Protein AF-A0A2S9G7Q8-F1 (afdb_monomer)

Solvent-accessible surface area (backbone atoms only — not comparable to full-atom values): 5026 Å² total; per-residue (Å²): 89,71,64,26,54,50,52,51,52,52,47,55,50,50,55,50,46,55,56,37,65,71,33,85,88,48,87,49,53,43,58,53,44,50,51,40,67,53,98,45,90,83,48,48,74,69,53,45,51,50,26,49,48,32,68,77,36,76,79,45,81,91,59,70,101,70,76,84,83,88,51,47,52,61,49,37,54,54,50,60,59,73,75,106

Nearest PDB structures (foldseek):
  9ijb-assembly1_B  TM=8.729E-01  e=1.045E-05  Mycobacterium tuberculosis
  9ijb-assembly1_C  TM=8.810E-01  e=1.857E-05  Mycobacterium tuberculosis
  6vpb-assembly1_B-2  TM=8.778E-01  e=4.260E-05  Gluconacetobacter diazotrophicus PA1 5
  4e21-assembly1_A-2  TM=8.709E-01  e=1.184E-04  Geobacter metallireducens GS-15
  4e21-assembly1_B-2  TM=8.733E-01  e=2.715E-04  Geobacter metallireducens GS-15

Structure (mmCIF, N/CA/C/O backbone):
data_AF-A0A2S9G7Q8-F1
#
_entry.id   AF-A0A2S9G7Q8-F1
#
loop_
_atom_site.group_PDB
_atom_site.id
_atom_site.type_symbol
_atom_site.label_atom_id
_atom_site.label_alt_id
_atom_site.label_comp_id
_atom_site.label_asym_id
_atom_site.label_entity_id
_atom_site.label_seq_id
_atom_site.pdbx_PDB_ins_code
_atom_site.Cartn_x
_atom_site.Cartn_y
_atom_site.Cartn_z
_atom_site.occupancy
_atom_site.B_iso_or_equiv
_atom_site.auth_seq_id
_atom_site.auth_comp_id
_atom_site.auth_asym_id
_atom_site.auth_atom_id
_atom_site.pdbx_PDB_model_num
ATOM 1 N N . VAL A 1 1 ? 11.126 3.300 -14.680 1.00 93.00 1 VAL A N 1
ATOM 2 C CA . VAL A 1 1 ? 11.824 2.791 -13.468 1.00 93.00 1 VAL A CA 1
ATOM 3 C C . VAL A 1 1 ? 11.177 3.297 -12.185 1.00 93.00 1 VAL A C 1
ATOM 5 O O . VAL A 1 1 ? 10.621 2.463 -11.493 1.00 93.00 1 VAL A O 1
ATOM 8 N N . HIS A 1 2 ? 11.193 4.607 -11.877 1.00 95.44 2 HIS A N 1
ATOM 9 C CA . HIS A 1 2 ? 10.561 5.159 -10.658 1.00 95.44 2 HIS A CA 1
ATOM 10 C C . HIS A 1 2 ? 9.116 4.669 -10.470 1.00 95.44 2 HIS A C 1
ATOM 12 O O . HIS A 1 2 ? 8.830 3.979 -9.497 1.00 95.44 2 HIS A O 1
ATOM 18 N N . ASN A 1 3 ? 8.249 4.920 -11.455 1.00 93.69 3 ASN A N 1
ATOM 19 C CA . ASN A 1 3 ? 6.835 4.541 -11.374 1.00 93.69 3 ASN A CA 1
ATOM 20 C C . ASN A 1 3 ? 6.654 3.019 -11.311 1.00 93.69 3 ASN A C 1
ATOM 22 O O . ASN A 1 3 ? 5.812 2.531 -10.577 1.00 93.69 3 ASN A O 1
ATOM 26 N N . GLY A 1 4 ? 7.515 2.245 -11.981 1.00 94.62 4 GLY A N 1
ATOM 27 C CA . GLY A 1 4 ? 7.513 0.785 -11.856 1.00 94.62 4 GLY A CA 1
ATOM 28 C C . GLY A 1 4 ? 7.826 0.291 -10.435 1.00 94.62 4 GLY A C 1
ATOM 29 O O . GLY A 1 4 ? 7.205 -0.663 -9.977 1.00 94.62 4 GLY A O 1
ATOM 30 N N . ILE A 1 5 ? 8.742 0.953 -9.715 1.00 95.50 5 ILE A N 1
ATOM 31 C CA . ILE A 1 5 ? 9.015 0.663 -8.295 1.00 95.50 5 ILE A CA 1
ATOM 32 C C . ILE A 1 5 ? 7.808 1.053 -7.437 1.00 95.50 5 ILE A C 1
ATOM 34 O O . ILE A 1 5 ? 7.401 0.285 -6.568 1.00 95.50 5 ILE A O 1
ATOM 38 N N . GLU A 1 6 ? 7.226 2.226 -7.688 1.00 95.19 6 GLU A N 1
ATOM 39 C CA . GLU A 1 6 ? 6.039 2.698 -6.974 1.00 95.19 6 GLU A CA 1
ATOM 40 C C . GLU A 1 6 ? 4.862 1.729 -7.139 1.00 95.19 6 GLU A C 1
ATOM 42 O O . GLU A 1 6 ? 4.306 1.276 -6.143 1.00 95.19 6 GLU A O 1
ATOM 47 N N . TYR A 1 7 ? 4.552 1.310 -8.368 1.00 93.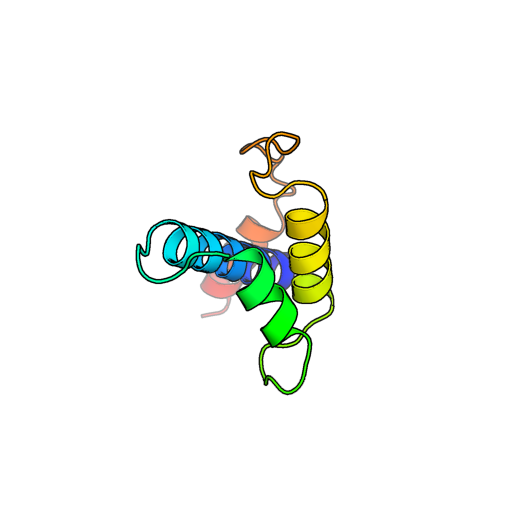31 7 TYR A N 1
ATOM 48 C CA . TYR A 1 7 ? 3.478 0.356 -8.655 1.00 93.31 7 TYR A CA 1
ATOM 49 C C . TYR A 1 7 ? 3.713 -1.003 -7.995 1.00 93.31 7 TYR A C 1
ATOM 51 O O . TYR A 1 7 ? 2.770 -1.605 -7.480 1.00 93.31 7 TYR A O 1
ATOM 59 N N . ALA A 1 8 ? 4.963 -1.477 -7.948 1.00 94.19 8 ALA A N 1
ATOM 60 C CA . ALA A 1 8 ? 5.300 -2.713 -7.247 1.00 94.19 8 ALA A CA 1
ATOM 61 C C . ALA A 1 8 ? 5.040 -2.599 -5.735 1.00 94.19 8 ALA A C 1
ATOM 63 O O . ALA A 1 8 ? 4.464 -3.509 -5.141 1.00 94.19 8 ALA A O 1
ATOM 64 N N . LEU A 1 9 ? 5.403 -1.471 -5.113 1.00 96.25 9 LEU A N 1
ATOM 65 C CA . LEU A 1 9 ? 5.114 -1.217 -3.698 1.00 96.25 9 LEU A CA 1
ATOM 66 C C . LEU A 1 9 ? 3.610 -1.086 -3.435 1.00 96.25 9 LEU A C 1
ATOM 68 O O . LEU A 1 9 ? 3.110 -1.663 -2.473 1.00 96.25 9 LEU A O 1
ATOM 72 N N . MET A 1 10 ? 2.884 -0.361 -4.291 1.00 94.31 10 MET A N 1
ATOM 73 C CA . MET A 1 10 ? 1.426 -0.235 -4.2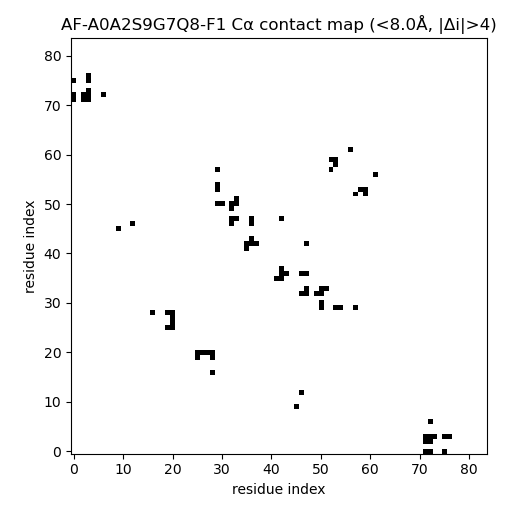05 1.00 94.31 10 MET A CA 1
ATOM 74 C C . MET A 1 10 ? 0.749 -1.604 -4.282 1.00 94.31 10 MET A C 1
ATOM 76 O O . MET A 1 10 ? -0.118 -1.897 -3.465 1.00 94.31 10 MET A O 1
ATOM 80 N N . THR A 1 11 ? 1.188 -2.456 -5.213 1.00 93.81 11 THR A N 1
ATOM 81 C CA . THR A 1 11 ? 0.664 -3.820 -5.376 1.00 93.81 11 THR A CA 1
ATOM 82 C C . THR A 1 11 ? 0.950 -4.667 -4.140 1.00 93.81 11 THR A C 1
ATOM 84 O O . THR A 1 11 ? 0.038 -5.287 -3.605 1.00 93.81 11 THR A O 1
ATOM 87 N N . ALA A 1 12 ? 2.181 -4.630 -3.617 1.00 96.75 12 ALA A N 1
ATOM 88 C CA . ALA A 1 12 ? 2.542 -5.365 -2.406 1.00 96.75 12 ALA A CA 1
ATOM 89 C C . ALA A 1 12 ? 1.707 -4.937 -1.183 1.00 96.75 12 ALA A C 1
ATOM 91 O O . ALA A 1 12 ? 1.309 -5.780 -0.380 1.00 96.75 12 ALA A O 1
ATOM 92 N N . TYR A 1 13 ? 1.404 -3.642 -1.039 1.00 95.81 13 TYR A N 1
ATOM 93 C CA . TYR A 1 13 ? 0.498 -3.175 0.013 1.00 95.81 13 TYR A CA 1
ATOM 94 C C . TYR A 1 13 ? -0.962 -3.570 -0.243 1.00 95.81 13 TYR A C 1
ATOM 96 O O . TYR A 1 13 ? -1.657 -3.935 0.700 1.00 95.81 13 TYR A O 1
ATOM 104 N N . ALA A 1 14 ? -1.437 -3.535 -1.488 1.00 93.00 14 ALA A N 1
ATOM 105 C CA . ALA A 1 14 ? -2.793 -3.973 -1.814 1.00 93.00 14 ALA A CA 1
ATOM 106 C C . ALA A 1 14 ? -2.991 -5.460 -1.477 1.00 93.00 14 ALA A C 1
ATOM 108 O O . ALA A 1 14 ? -3.900 -5.805 -0.726 1.00 93.00 14 ALA A O 1
ATOM 109 N N . GLU A 1 15 ? -2.082 -6.331 -1.924 1.00 96.19 15 GLU A N 1
ATOM 110 C CA . GLU A 1 15 ? -2.115 -7.762 -1.596 1.00 96.19 15 GLU A CA 1
ATOM 111 C C . GLU A 1 15 ? -2.001 -8.002 -0.084 1.00 96.19 15 GLU A C 1
ATOM 113 O O . GLU A 1 15 ? -2.734 -8.814 0.480 1.00 96.19 15 GLU A O 1
ATOM 118 N N . GLY A 1 16 ? -1.118 -7.268 0.601 1.00 95.94 16 GLY A N 1
ATOM 119 C CA . GLY A 1 16 ? -0.992 -7.343 2.055 1.00 95.94 16 GLY A CA 1
ATOM 120 C C . GLY A 1 16 ? -2.259 -6.901 2.794 1.00 95.94 16 GLY A C 1
ATOM 121 O O . GLY A 1 16 ? -2.601 -7.489 3.818 1.00 95.94 16 GLY A O 1
ATOM 122 N N . TYR A 1 17 ? -2.976 -5.893 2.286 1.00 95.00 17 TYR A N 1
ATOM 123 C CA . TYR A 1 17 ? -4.266 -5.476 2.839 1.00 95.00 17 TYR A CA 1
ATOM 124 C C . TYR A 1 17 ? -5.326 -6.565 2.674 1.00 95.00 17 TYR A C 1
ATOM 126 O O . TYR A 1 17 ? -5.970 -6.903 3.661 1.00 95.00 17 TYR A O 1
ATOM 134 N N . GLU A 1 18 ? -5.458 -7.157 1.484 1.00 94.56 18 GLU A N 1
ATOM 135 C CA . GLU A 1 18 ? -6.408 -8.253 1.238 1.00 94.56 18 GLU A CA 1
ATOM 136 C C . GLU A 1 18 ? -6.155 -9.440 2.177 1.00 94.56 18 GLU A C 1
ATOM 138 O O . GLU A 1 18 ? -7.085 -9.970 2.781 1.00 94.56 18 GLU A O 1
ATOM 143 N N . MET A 1 19 ? -4.885 -9.812 2.382 1.00 97.50 19 MET A N 1
ATOM 144 C CA . MET A 1 19 ? -4.516 -10.860 3.341 1.00 97.50 19 MET A CA 1
ATOM 145 C C . MET A 1 19 ? -4.923 -10.506 4.778 1.00 97.50 19 MET A C 1
ATOM 147 O O . MET A 1 19 ? -5.451 -11.356 5.492 1.00 97.50 19 MET A O 1
ATOM 151 N N . LEU A 1 20 ? -4.693 -9.262 5.210 1.00 96.44 20 LEU A N 1
ATOM 152 C CA . LEU A 1 20 ? -5.093 -8.797 6.541 1.00 96.44 20 LEU A CA 1
ATOM 153 C C . LEU A 1 20 ? -6.616 -8.729 6.695 1.00 96.44 20 LEU A C 1
ATOM 155 O O . LEU A 1 20 ? -7.125 -9.047 7.761 1.00 96.44 20 LEU A O 1
ATOM 159 N N . ALA A 1 21 ? -7.342 -8.315 5.658 1.00 94.25 21 ALA A N 1
ATOM 160 C CA . ALA A 1 21 ? -8.797 -8.203 5.677 1.00 94.25 21 ALA A CA 1
ATOM 161 C C . ALA A 1 21 ? -9.495 -9.572 5.666 1.00 94.25 21 ALA A C 1
ATOM 163 O O . ALA A 1 21 ? -10.574 -9.716 6.240 1.00 94.25 21 ALA A O 1
ATOM 164 N N . ALA A 1 22 ? -8.882 -10.577 5.038 1.00 96.44 22 ALA A N 1
ATOM 165 C CA . ALA A 1 22 ? -9.395 -11.943 5.000 1.00 96.44 22 ALA A CA 1
ATOM 166 C C . ALA A 1 22 ? -9.154 -12.732 6.303 1.00 96.44 22 ALA A C 1
ATOM 168 O O . ALA A 1 22 ? -9.806 -13.751 6.529 1.00 96.44 22 ALA A O 1
ATOM 169 N N . GLU A 1 23 ? -8.222 -12.294 7.152 1.00 97.56 23 GLU A N 1
ATOM 170 C CA . GLU A 1 23 ? -7.840 -12.997 8.378 1.00 97.56 23 GLU A CA 1
ATOM 171 C C . GLU A 1 23 ? -8.784 -12.668 9.546 1.00 97.56 23 GLU A C 1
ATOM 173 O O . GLU A 1 23 ? -8.853 -11.535 10.021 1.00 97.56 23 GLU A O 1
ATOM 178 N N . GLU A 1 24 ? -9.465 -13.681 10.091 1.00 97.00 24 GLU A N 1
ATOM 179 C CA . GLU A 1 24 ? -10.451 -13.500 11.163 1.00 97.00 24 GLU A CA 1
ATOM 180 C C . GLU A 1 24 ? -9.854 -12.910 12.448 1.00 97.00 24 GLU A C 1
ATOM 182 O O . GLU A 1 24 ? -10.564 -12.241 13.209 1.00 97.00 24 GLU A O 1
ATOM 187 N N . LEU A 1 25 ? -8.569 -13.146 12.725 1.00 97.62 25 LEU A N 1
ATOM 188 C CA . LEU A 1 25 ? -7.890 -12.592 13.897 1.00 97.62 25 LEU A CA 1
ATOM 189 C C . LEU A 1 25 ? -7.621 -11.083 13.779 1.00 97.62 25 LEU A C 1
ATOM 191 O O . LEU A 1 25 ? -7.491 -10.404 14.802 1.00 97.62 25 LEU A O 1
ATOM 195 N N . VAL A 1 26 ? -7.569 -10.536 12.563 1.00 97.06 26 VAL A N 1
ATOM 196 C CA . VAL A 1 26 ? -7.304 -9.116 12.316 1.00 97.06 26 VAL A CA 1
ATOM 197 C C . VAL A 1 26 ? -8.630 -8.362 12.247 1.00 97.06 26 VAL A C 1
ATOM 199 O O . VAL A 1 26 ? -9.342 -8.374 11.253 1.00 97.06 26 VAL A O 1
ATOM 202 N N . LYS A 1 27 ? -8.983 -7.676 13.338 1.00 95.25 27 LYS A N 1
ATOM 203 C CA . LYS A 1 27 ? -10.257 -6.936 13.431 1.00 95.25 27 LYS A CA 1
ATOM 204 C C . LYS A 1 27 ? -10.231 -5.556 12.782 1.00 95.25 27 LYS A C 1
ATOM 206 O O . LYS A 1 27 ? -11.290 -4.995 12.526 1.00 95.25 27 LYS A O 1
ATOM 211 N N . ASP A 1 28 ? -9.038 -5.012 12.564 1.00 95.56 28 ASP A N 1
ATOM 212 C CA . ASP A 1 28 ? -8.849 -3.670 12.025 1.00 95.56 28 ASP A CA 1
ATOM 213 C C . ASP A 1 28 ? -7.550 -3.596 11.197 1.00 95.56 28 ASP A C 1
ATOM 215 O O . ASP A 1 28 ? -6.479 -3.271 11.727 1.00 95.56 28 ASP A O 1
ATOM 219 N N . PRO A 1 29 ? -7.610 -3.914 9.890 1.00 95.12 29 PRO A N 1
ATOM 220 C CA . PRO A 1 29 ? -6.471 -3.759 8.989 1.00 95.12 29 PRO A CA 1
ATOM 221 C C . PRO A 1 29 ? -5.955 -2.312 8.912 1.00 95.12 29 PRO A C 1
ATOM 223 O O . PRO A 1 29 ? -4.752 -2.099 8.741 1.00 95.12 29 PRO A O 1
ATOM 226 N N . GLN A 1 30 ? -6.823 -1.307 9.089 1.00 95.75 30 GLN A N 1
ATOM 227 C CA . GLN A 1 30 ? -6.420 0.102 9.103 1.00 95.75 30 GLN A CA 1
ATOM 228 C C . GLN A 1 30 ? -5.479 0.377 10.278 1.00 95.75 30 GLN A C 1
ATOM 230 O O . GLN A 1 30 ? -4.430 0.997 10.085 1.00 95.75 30 GLN A O 1
ATOM 235 N N . ALA A 1 31 ? -5.796 -0.134 11.469 1.00 96.75 31 ALA A N 1
ATOM 236 C CA . ALA A 1 31 ? -4.938 0.002 12.641 1.00 96.75 31 ALA A CA 1
ATOM 237 C C . ALA A 1 31 ? -3.571 -0.678 12.453 1.00 96.75 31 ALA A C 1
ATOM 239 O O . ALA A 1 31 ? -2.558 -0.146 12.915 1.00 96.75 31 ALA A O 1
ATOM 240 N N . VAL A 1 32 ? -3.511 -1.810 11.740 1.00 96.25 32 VAL A N 1
ATOM 241 C CA . VAL A 1 32 ? -2.242 -2.482 11.401 1.00 96.25 32 VAL A CA 1
ATOM 242 C C . VAL A 1 32 ? -1.372 -1.578 10.527 1.00 96.25 32 VAL A C 1
ATOM 244 O O . VAL A 1 32 ? -0.223 -1.296 10.880 1.00 96.25 32 VAL A O 1
ATOM 247 N N . TYR A 1 33 ? -1.930 -1.044 9.437 1.00 96.12 33 TYR A N 1
ATOM 248 C CA . TYR A 1 33 ? -1.220 -0.085 8.590 1.00 96.12 33 TYR A CA 1
ATOM 249 C C . TYR A 1 33 ? -0.832 1.178 9.371 1.00 96.12 33 TYR A C 1
ATOM 251 O O . TYR A 1 33 ? 0.297 1.652 9.261 1.00 96.12 33 TYR A O 1
ATOM 259 N N . GLN A 1 34 ? -1.700 1.699 10.235 1.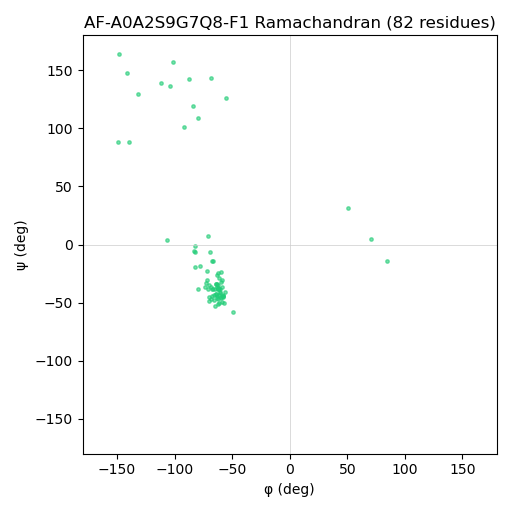00 97.12 34 GLN A N 1
ATOM 260 C CA . GLN A 1 34 ? -1.372 2.851 11.071 1.00 97.12 34 GLN A CA 1
ATOM 261 C C . GLN A 1 34 ? -0.218 2.564 12.042 1.00 97.12 34 GLN A C 1
ATOM 263 O O . GLN A 1 34 ? 0.624 3.434 12.254 1.00 97.12 34 GLN A O 1
ATOM 268 N N . ALA A 1 35 ? -0.142 1.366 12.622 1.00 96.75 35 ALA A N 1
ATOM 269 C CA . ALA A 1 35 ? 0.952 0.987 13.511 1.00 96.75 35 ALA A CA 1
ATOM 270 C C . ALA A 1 35 ? 2.289 0.931 12.760 1.00 96.75 35 ALA A C 1
ATOM 272 O O . ALA A 1 35 ? 3.315 1.385 13.271 1.00 96.75 35 ALA A O 1
ATOM 273 N N . TRP A 1 36 ? 2.282 0.443 11.517 1.00 96.69 36 TRP A N 1
ATOM 274 C CA . TRP A 1 36 ? 3.495 0.346 10.708 1.00 96.69 36 TRP A CA 1
ATOM 275 C C . TRP A 1 36 ? 4.086 1.696 10.293 1.00 96.69 36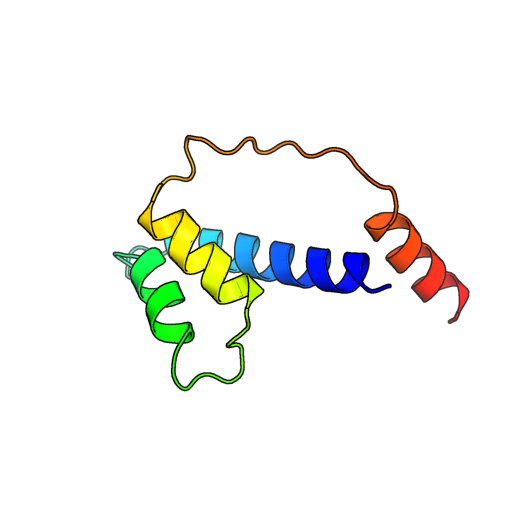 TRP A C 1
ATOM 277 O O . TRP A 1 36 ? 5.271 1.749 9.954 1.00 96.69 36 TRP A O 1
ATOM 287 N N . THR A 1 37 ? 3.344 2.804 10.419 1.00 96.12 37 THR A N 1
ATOM 288 C CA . THR A 1 37 ? 3.895 4.149 10.179 1.00 96.12 37 THR A CA 1
ATOM 289 C C . THR A 1 37 ? 4.910 4.575 11.248 1.00 96.12 37 THR A C 1
ATOM 291 O O . THR A 1 37 ? 5.530 5.631 11.113 1.00 96.12 37 THR A O 1
ATOM 294 N N . ASN A 1 38 ? 5.099 3.802 12.324 1.00 96.00 38 ASN A N 1
ATOM 295 C CA . ASN A 1 38 ? 6.036 4.116 13.398 1.00 96.00 38 ASN A CA 1
ATOM 296 C C . ASN A 1 38 ? 6.928 2.916 13.762 1.00 96.00 38 ASN A C 1
ATOM 298 O O . ASN A 1 38 ? 6.442 1.823 14.019 1.00 96.00 38 ASN A O 1
ATOM 302 N N . GLY A 1 39 ? 8.247 3.129 13.818 1.00 93.12 39 GLY A N 1
ATOM 303 C CA . GLY A 1 39 ? 9.202 2.131 14.322 1.00 93.12 39 GLY A CA 1
ATOM 304 C C . GLY A 1 39 ? 9.441 0.894 13.444 1.00 93.12 39 GLY A C 1
ATOM 305 O O . GLY A 1 39 ? 10.188 0.015 13.863 1.00 93.12 39 GLY A O 1
ATOM 306 N N . THR A 1 40 ? 8.861 0.814 12.240 1.00 96.19 40 THR A N 1
ATOM 307 C CA . THR A 1 40 ? 9.067 -0.321 11.322 1.00 96.19 40 THR A CA 1
ATOM 308 C C . THR A 1 40 ? 10.055 -0.007 10.199 1.00 96.19 40 THR A C 1
ATOM 310 O O . THR A 1 40 ? 10.254 1.150 9.822 1.00 96.19 40 THR A O 1
ATOM 313 N N . VAL A 1 41 ? 10.654 -1.063 9.639 1.00 96.62 41 VAL A N 1
ATOM 314 C CA . VAL A 1 41 ? 11.562 -0.981 8.480 1.00 96.62 41 VAL A CA 1
ATOM 315 C C . VAL A 1 41 ? 10.813 -0.629 7.192 1.00 96.62 41 VAL A C 1
ATOM 317 O O . VAL A 1 41 ? 11.344 0.096 6.359 1.00 96.62 41 VAL A O 1
ATOM 320 N N . VAL A 1 42 ? 9.575 -1.105 7.036 1.00 93.38 42 VAL A N 1
ATOM 321 C CA . VAL A 1 42 ? 8.763 -0.917 5.816 1.00 93.38 42 VAL A CA 1
ATOM 322 C C . VAL A 1 42 ? 8.051 0.439 5.760 1.00 93.38 42 VAL A C 1
ATOM 324 O O . VAL A 1 42 ? 7.364 0.752 4.788 1.00 93.38 42 VAL A O 1
ATOM 327 N N . ARG A 1 43 ? 8.213 1.271 6.794 1.00 95.38 43 ARG A N 1
ATOM 328 C CA . ARG A 1 43 ? 7.635 2.612 6.861 1.00 95.38 43 ARG A CA 1
ATOM 329 C C . ARG A 1 43 ? 8.054 3.444 5.648 1.00 95.38 43 ARG A C 1
ATOM 331 O O . ARG A 1 43 ? 9.239 3.673 5.413 1.00 95.38 43 ARG A O 1
ATOM 338 N N . SER A 1 44 ? 7.068 3.989 4.945 1.00 96.06 44 SER A N 1
ATOM 339 C CA . SER A 1 44 ? 7.274 4.854 3.783 1.00 96.06 44 SER A CA 1
ATOM 340 C C . SER A 1 44 ? 6.168 5.904 3.663 1.00 96.06 44 SER A C 1
ATOM 342 O O . SER A 1 44 ? 5.108 5.790 4.286 1.00 96.06 44 SER A O 1
ATOM 344 N N . TRP A 1 45 ? 6.408 6.941 2.855 1.00 96.31 45 TRP A N 1
ATOM 345 C CA . TRP A 1 45 ? 5.393 7.960 2.571 1.00 96.31 45 TRP A CA 1
ATOM 346 C C . TRP A 1 45 ? 4.148 7.349 1.915 1.00 96.31 45 TRP A C 1
ATOM 348 O O . TRP A 1 45 ? 3.038 7.590 2.380 1.00 96.31 45 TRP A O 1
ATOM 358 N N . LEU A 1 46 ? 4.334 6.470 0.925 1.00 96.06 46 LEU A N 1
ATOM 359 C CA . LEU A 1 46 ? 3.245 5.753 0.257 1.00 96.06 46 LEU A CA 1
ATOM 360 C C . LEU A 1 46 ? 2.397 4.928 1.242 1.00 96.06 46 LEU A C 1
ATOM 362 O O . LEU A 1 46 ? 1.172 4.991 1.222 1.00 96.06 46 LEU A O 1
ATOM 366 N N . GLN A 1 47 ? 3.046 4.218 2.166 1.00 96.38 47 GLN A N 1
ATOM 367 C CA . GLN A 1 47 ?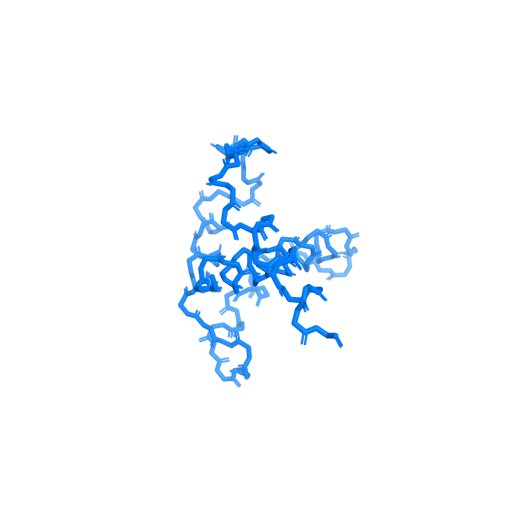 2.361 3.453 3.210 1.00 96.38 47 GLN A CA 1
ATOM 368 C C . GLN A 1 47 ? 1.551 4.355 4.160 1.00 96.38 47 GLN A C 1
ATOM 370 O O . GLN A 1 47 ? 0.463 3.981 4.597 1.00 96.38 47 GLN A O 1
ATOM 375 N N . THR A 1 48 ? 2.035 5.574 4.421 1.00 96.44 48 THR A N 1
ATOM 376 C CA . THR A 1 48 ? 1.307 6.577 5.215 1.00 96.44 48 THR A CA 1
ATOM 377 C C . THR A 1 48 ? 0.066 7.087 4.477 1.00 96.44 48 THR A C 1
ATOM 379 O O . THR A 1 48 ? -0.971 7.305 5.105 1.00 96.44 48 THR A O 1
ATOM 382 N N . LEU A 1 49 ? 0.137 7.246 3.149 1.00 95.81 49 LEU A N 1
ATOM 383 C CA . LEU A 1 49 ? -1.025 7.601 2.329 1.00 95.81 49 LEU A CA 1
ATOM 384 C C . LEU A 1 49 ? -2.093 6.505 2.361 1.00 95.81 49 LEU A C 1
ATOM 386 O O . LEU A 1 49 ? -3.265 6.825 2.539 1.00 95.81 49 LEU A O 1
ATOM 390 N N . LEU A 1 50 ? -1.699 5.231 2.271 1.00 95.00 50 LEU A N 1
ATOM 391 C CA . LEU A 1 50 ? -2.637 4.111 2.390 1.00 95.00 50 LEU A CA 1
ATOM 392 C C . LEU A 1 50 ? -3.308 4.071 3.771 1.00 95.00 50 LEU A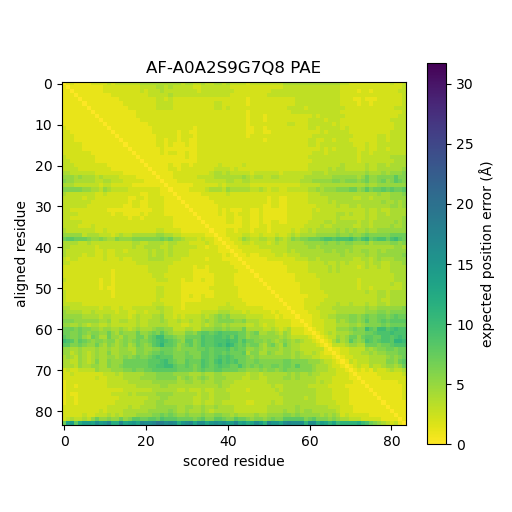 C 1
ATOM 394 O O . LEU A 1 50 ? -4.529 3.973 3.856 1.00 95.00 50 LEU A O 1
ATOM 398 N N . ALA A 1 51 ? -2.536 4.213 4.855 1.00 96.00 51 ALA A N 1
ATOM 399 C CA . ALA A 1 51 ? -3.088 4.248 6.212 1.00 96.00 51 ALA A CA 1
ATOM 400 C C . ALA A 1 51 ? -4.105 5.390 6.400 1.00 96.00 51 ALA A C 1
ATOM 402 O O . ALA A 1 51 ? -5.107 5.221 7.100 1.00 96.00 51 ALA A O 1
ATOM 403 N N . LYS A 1 52 ? -3.858 6.543 5.760 1.00 95.81 52 LYS A N 1
ATOM 404 C CA . LYS A 1 52 ? -4.791 7.674 5.722 1.00 95.81 52 LYS A CA 1
ATOM 405 C C . LYS A 1 52 ? -6.040 7.354 4.893 1.00 95.81 52 LYS A C 1
ATOM 407 O O . LYS A 1 52 ? -7.137 7.598 5.380 1.00 95.81 52 LYS A O 1
ATOM 412 N N . ALA A 1 53 ? -5.887 6.791 3.695 1.00 94.75 53 ALA A N 1
ATOM 413 C CA . ALA A 1 53 ? -7.008 6.435 2.825 1.00 94.75 53 ALA A CA 1
ATOM 414 C C . ALA A 1 53 ? -7.957 5.435 3.505 1.00 94.75 53 ALA A C 1
ATOM 416 O O . ALA A 1 53 ? -9.155 5.681 3.570 1.00 94.75 53 ALA A O 1
ATOM 417 N N . LEU A 1 54 ? -7.414 4.384 4.127 1.00 95.06 54 LEU A N 1
ATOM 418 C CA . LEU A 1 54 ? -8.191 3.405 4.898 1.00 95.06 54 LEU A CA 1
ATOM 419 C C . LEU A 1 54 ? -8.886 4.014 6.124 1.00 95.06 54 LEU A C 1
ATOM 421 O O . LEU A 1 54 ? -9.8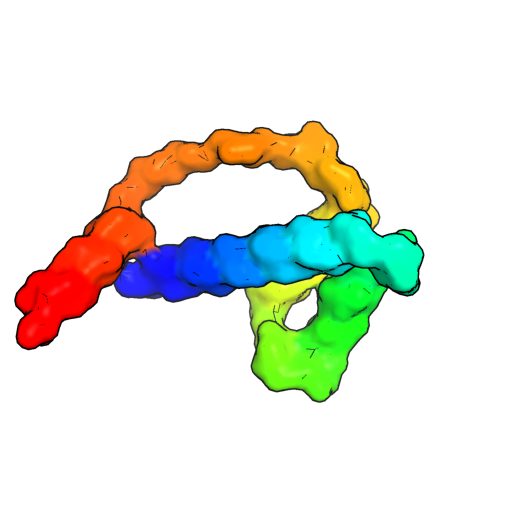99 3.502 6.584 1.00 95.06 54 LEU A O 1
ATOM 425 N N . LYS A 1 55 ? -8.350 5.101 6.685 1.00 95.81 55 LYS A N 1
ATOM 426 C CA . LYS A 1 55 ? -9.003 5.816 7.788 1.00 95.81 55 LYS A CA 1
ATOM 427 C C . LYS A 1 55 ? -10.210 6.626 7.311 1.00 95.81 55 LYS A C 1
ATOM 429 O O . LYS A 1 55 ? -11.177 6.765 8.054 1.00 95.81 55 LYS A O 1
ATOM 434 N N . GLU A 1 56 ? -10.116 7.207 6.119 1.00 95.38 56 GLU A N 1
ATOM 435 C CA . GLU A 1 56 ? -11.170 8.031 5.518 1.00 95.38 56 GLU A CA 1
ATOM 436 C C . GLU A 1 56 ? -12.279 7.167 4.898 1.00 95.38 56 GLU A C 1
ATOM 438 O O . GLU A 1 56 ? -13.455 7.494 5.042 1.00 95.38 56 GLU A O 1
ATOM 443 N N . ASP A 1 57 ? -11.910 6.045 4.276 1.00 94.06 57 ASP A N 1
ATOM 444 C CA . ASP A 1 57 ? -12.816 5.077 3.658 1.00 94.06 57 ASP A CA 1
ATOM 445 C C . ASP A 1 57 ? -12.345 3.636 3.951 1.00 94.06 57 ASP A C 1
ATOM 447 O O . ASP A 1 57 ? -11.579 3.057 3.174 1.00 94.06 57 ASP A O 1
ATOM 451 N N . PRO A 1 58 ? -12.783 3.030 5.074 1.00 90.19 58 PRO A N 1
ATOM 452 C CA . PRO A 1 58 ? -12.309 1.712 5.515 1.00 90.19 58 PRO A CA 1
ATOM 453 C C . PRO A 1 58 ? -12.559 0.562 4.541 1.00 90.19 58 PRO A C 1
ATOM 455 O O . PRO A 1 58 ? -11.852 -0.443 4.596 1.00 90.19 58 PRO A O 1
ATOM 458 N N . ASN A 1 59 ? -13.556 0.713 3.667 1.00 87.06 59 ASN A N 1
ATOM 459 C CA . ASN A 1 59 ? -13.940 -0.295 2.682 1.00 87.06 59 ASN A CA 1
ATOM 460 C C . ASN A 1 59 ? -13.525 0.094 1.256 1.00 87.06 59 ASN A C 1
ATOM 462 O O . ASN A 1 59 ? -13.894 -0.606 0.316 1.00 87.06 59 ASN A O 1
ATOM 466 N N . LEU A 1 60 ? -12.814 1.218 1.091 1.00 89.56 60 LEU A N 1
ATOM 467 C CA . LEU A 1 60 ? -12.391 1.765 -0.201 1.00 89.56 60 LEU A CA 1
ATOM 468 C C . LEU A 1 60 ? -13.551 1.885 -1.212 1.00 89.56 60 LEU A C 1
ATOM 470 O O . LEU A 1 60 ? -13.350 1.763 -2.420 1.00 89.56 60 LEU A O 1
ATOM 474 N N . ALA A 1 61 ? -14.774 2.130 -0.730 1.00 89.50 61 ALA A N 1
ATOM 475 C CA . ALA A 1 61 ? -15.989 2.170 -1.540 1.00 89.50 61 ALA A CA 1
ATOM 476 C C . ALA A 1 61 ? -15.973 3.283 -2.604 1.00 89.50 61 ALA A C 1
ATOM 478 O O . ALA A 1 61 ? -16.675 3.187 -3.612 1.00 89.50 61 ALA A O 1
ATOM 479 N N . GLY A 1 62 ? -15.188 4.343 -2.390 1.00 86.62 62 GLY A N 1
ATOM 480 C CA . GLY A 1 62 ? -14.986 5.429 -3.349 1.00 86.62 62 GLY A CA 1
ATOM 481 C C . GLY A 1 62 ? -13.935 5.148 -4.428 1.00 86.62 62 GLY A C 1
ATOM 482 O O . GLY A 1 62 ? -13.764 5.975 -5.325 1.00 86.62 62 GLY A O 1
ATOM 483 N N . ILE A 1 63 ? -13.217 4.023 -4.355 1.00 85.31 63 ILE A N 1
ATOM 484 C CA . ILE A 1 63 ? -12.124 3.685 -5.271 1.00 85.31 63 ILE A CA 1
ATOM 485 C C . ILE A 1 63 ? -12.594 2.629 -6.271 1.00 85.31 63 ILE A C 1
ATOM 487 O O . ILE A 1 63 ? -13.247 1.649 -5.924 1.00 85.31 63 ILE A O 1
ATOM 491 N N . SER A 1 64 ? -12.247 2.821 -7.544 1.00 86.56 64 SER A N 1
ATOM 492 C CA . SER A 1 64 ? -12.511 1.826 -8.581 1.00 86.56 64 SER A CA 1
ATOM 493 C C . SER A 1 64 ? -11.364 0.818 -8.661 1.00 86.56 64 SER A C 1
ATOM 495 O O . SER A 1 64 ? -10.199 1.206 -8.599 1.00 86.56 64 SER A O 1
ATOM 497 N N . GLY A 1 65 ? -11.676 -0.458 -8.897 1.00 84.25 65 GLY A N 1
ATOM 498 C CA . GLY A 1 65 ? -10.673 -1.489 -9.203 1.00 84.25 65 GLY A CA 1
ATOM 499 C C . GLY A 1 65 ? -10.030 -1.350 -10.591 1.00 84.25 65 GLY A C 1
ATOM 500 O O . GLY A 1 65 ? -9.317 -2.246 -11.032 1.00 84.25 65 GLY A O 1
ATOM 501 N N . TYR A 1 66 ? -10.313 -0.258 -11.303 1.00 86.81 66 TYR A N 1
ATOM 502 C CA . TYR A 1 66 ? -9.763 0.054 -12.611 1.00 86.81 66 TYR A CA 1
ATOM 503 C C . TYR A 1 66 ? -8.820 1.258 -12.525 1.00 86.81 66 TYR A C 1
ATOM 505 O O . TYR A 1 66 ? -9.112 2.261 -11.873 1.00 86.81 66 TYR A O 1
ATOM 513 N N . THR A 1 67 ? -7.702 1.170 -13.236 1.00 85.25 67 THR A N 1
ATOM 514 C CA . THR A 1 67 ? -6.797 2.289 -13.494 1.00 85.25 67 THR A CA 1
ATOM 515 C C . THR A 1 67 ? -6.291 2.179 -14.926 1.00 85.25 67 THR A C 1
ATOM 517 O O . THR A 1 67 ? -6.142 1.072 -15.450 1.00 85.25 67 THR A O 1
ATOM 520 N N . GLU A 1 68 ? -6.037 3.313 -15.574 1.00 87.88 68 GLU A N 1
ATOM 521 C CA . GLU A 1 68 ? -5.431 3.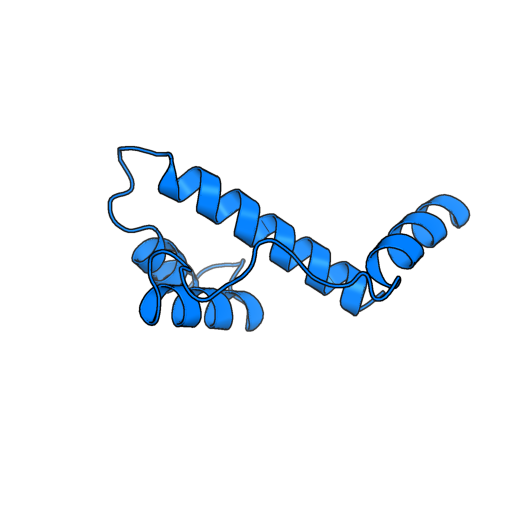317 -16.905 1.00 87.88 68 GLU A CA 1
ATOM 522 C C . GLU A 1 68 ? -3.977 2.828 -16.832 1.00 87.88 68 GLU A C 1
ATOM 524 O O . GLU A 1 68 ? -3.252 3.122 -15.877 1.00 87.88 68 GLU A O 1
ATOM 529 N N . ASP A 1 69 ? -3.544 2.081 -17.851 1.00 87.19 69 ASP A N 1
ATOM 530 C CA . ASP A 1 69 ? -2.142 1.690 -18.008 1.00 87.19 69 ASP A CA 1
ATOM 531 C C . ASP A 1 69 ? -1.356 2.860 -18.612 1.00 87.19 69 ASP A C 1
ATOM 533 O O . ASP A 1 69 ? -1.487 3.152 -19.802 1.00 87.19 69 ASP A O 1
ATOM 537 N N . SER A 1 70 ? -0.502 3.509 -17.812 1.00 89.12 70 SER A N 1
ATOM 538 C CA . SER A 1 70 ? 0.449 4.513 -18.320 1.00 89.12 70 SER A CA 1
ATOM 539 C C . SER A 1 70 ? 1.528 3.900 -19.225 1.00 89.12 70 SER A C 1
ATOM 541 O O . SER A 1 70 ? 2.253 4.617 -19.913 1.00 89.12 70 SER A O 1
ATOM 543 N N . GLY A 1 71 ? 1.672 2.570 -19.214 1.00 93.62 71 GLY A N 1
ATOM 544 C CA . GLY A 1 71 ? 2.700 1.806 -19.911 1.00 93.62 71 GLY A CA 1
ATOM 545 C C . GLY A 1 71 ? 4.014 1.698 -19.136 1.00 93.62 71 GLY A C 1
ATOM 546 O O . GLY A 1 71 ? 4.848 0.855 -19.461 1.00 93.62 71 GLY A O 1
ATOM 547 N N . GLU A 1 72 ? 4.219 2.496 -18.088 1.00 94.94 72 GLU A N 1
ATOM 548 C CA . GLU A 1 72 ? 5.509 2.592 -17.391 1.00 94.94 72 GLU A CA 1
ATOM 549 C C . GLU A 1 72 ? 5.815 1.357 -16.537 1.00 94.94 72 GLU A C 1
ATOM 551 O O . GLU A 1 72 ? 6.980 0.963 -16.408 1.00 94.94 72 GLU A O 1
ATOM 556 N N . GLY A 1 73 ? 4.778 0.730 -15.972 1.00 93.31 73 GLY A N 1
ATOM 557 C CA . GLY A 1 73 ? 4.894 -0.537 -15.250 1.00 93.31 73 GLY A CA 1
ATOM 558 C C . GLY A 1 73 ? 5.313 -1.667 -16.187 1.00 93.31 73 GLY A C 1
ATOM 559 O O . GLY A 1 73 ? 6.337 -2.314 -15.963 1.00 93.31 73 GLY A O 1
ATOM 560 N N . ARG A 1 74 ? 4.575 -1.829 -17.292 1.00 94.44 74 ARG A N 1
ATOM 561 C CA . ARG A 1 74 ? 4.865 -2.810 -18.345 1.00 94.44 74 ARG A CA 1
ATOM 562 C C . ARG A 1 74 ? 6.261 -2.625 -18.937 1.00 94.44 74 ARG A C 1
ATOM 564 O O . ARG A 1 74 ? 7.045 -3.572 -18.934 1.00 94.44 74 ARG A O 1
ATOM 571 N N . TRP A 1 75 ? 6.609 -1.400 -19.335 1.00 96.81 75 TRP A N 1
ATOM 572 C CA . TRP A 1 75 ? 7.941 -1.076 -19.848 1.00 96.81 75 TRP A CA 1
ATOM 573 C C . TRP A 1 75 ? 9.045 -1.441 -18.847 1.00 96.81 75 TRP A C 1
ATOM 575 O O . TRP A 1 75 ? 10.073 -1.986 -19.236 1.00 96.81 75 TRP A O 1
ATOM 585 N N . THR A 1 76 ? 8.838 -1.183 -17.548 1.00 96.56 76 THR A N 1
ATOM 586 C CA . THR A 1 76 ? 9.852 -1.479 -16.520 1.00 96.56 76 THR A CA 1
ATOM 587 C C . THR A 1 76 ? 10.154 -2.981 -16.444 1.00 96.56 76 THR A C 1
ATOM 589 O O . THR A 1 76 ? 11.314 -3.358 -16.286 1.00 96.56 76 THR A O 1
ATOM 592 N N . VAL A 1 77 ? 9.139 -3.838 -16.593 1.00 95.56 77 VAL A N 1
ATOM 593 C CA . VAL A 1 77 ? 9.311 -5.300 -16.620 1.00 95.56 77 VAL A CA 1
ATOM 594 C C . VAL A 1 77 ? 10.005 -5.754 -17.904 1.00 95.56 77 VAL A C 1
ATOM 596 O O . VAL A 1 77 ? 10.975 -6.509 -17.840 1.00 95.56 77 VAL A O 1
ATOM 599 N N . GLU A 1 78 ? 9.540 -5.279 -19.061 1.00 97.38 78 GLU A N 1
ATOM 600 C CA . GLU A 1 78 ? 10.111 -5.622 -20.370 1.00 97.38 78 GLU A CA 1
ATOM 601 C C . GLU A 1 78 ? 11.599 -5.247 -20.450 1.00 97.38 78 GLU A C 1
ATOM 603 O O . GLU A 1 78 ? 12.433 -6.060 -20.857 1.00 97.38 78 GLU A O 1
ATOM 608 N N . GLU A 1 79 ? 11.954 -4.049 -19.985 1.00 97.69 79 GLU A N 1
ATOM 609 C CA . GLU A 1 79 ? 13.331 -3.561 -19.987 1.00 97.69 79 GLU A CA 1
ATOM 610 C C . GLU A 1 79 ? 14.234 -4.365 -19.038 1.00 97.69 79 GLU A C 1
ATOM 612 O O . GLU A 1 79 ? 15.374 -4.680 -19.382 1.00 97.69 79 GLU A O 1
ATOM 617 N N . ALA A 1 80 ? 13.726 -4.763 -17.866 1.00 96.56 80 ALA A N 1
ATOM 618 C CA . ALA A 1 80 ? 14.472 -5.603 -16.931 1.00 96.56 80 ALA A CA 1
ATOM 619 C C . ALA A 1 80 ? 14.782 -6.996 -17.505 1.00 96.56 80 ALA A C 1
ATOM 621 O O . ALA A 1 80 ? 15.843 -7.548 -17.217 1.00 96.56 80 ALA A O 1
ATOM 622 N N . ILE A 1 81 ? 13.878 -7.556 -18.318 1.00 98.00 81 ILE A N 1
ATOM 623 C CA . ILE A 1 81 ? 14.105 -8.819 -19.035 1.00 98.00 81 ILE A CA 1
ATOM 624 C C . ILE A 1 81 ? 15.143 -8.620 -20.142 1.00 98.00 81 ILE A C 1
ATOM 626 O O . ILE A 1 81 ? 16.060 -9.425 -20.256 1.00 98.00 81 ILE A O 1
ATOM 630 N N . ARG A 1 82 ? 15.034 -7.539 -20.925 1.00 97.94 82 ARG A N 1
ATOM 631 C CA . ARG A 1 82 ? 15.951 -7.229 -22.037 1.00 97.94 82 ARG A CA 1
ATOM 632 C C . ARG A 1 82 ? 17.412 -7.073 -21.597 1.00 97.94 82 ARG A C 1
ATOM 634 O O . ARG A 1 82 ? 18.313 -7.341 -22.386 1.00 97.94 82 ARG A O 1
ATOM 641 N N . LEU A 1 83 ? 17.646 -6.575 -20.382 1.00 96.88 83 LEU A N 1
ATOM 642 C CA . LEU A 1 83 ? 18.985 -6.335 -19.829 1.00 96.88 83 LEU A CA 1
ATOM 643 C C . LEU A 1 83 ? 19.653 -7.582 -19.220 1.00 96.88 83 LEU A C 1
ATOM 645 O O . LEU A 1 83 ? 20.814 -7.485 -18.816 1.00 96.88 83 LEU A O 1
ATOM 649 N N . ARG A 1 84 ? 18.942 -8.711 -19.113 1.00 86.88 84 ARG A N 1
ATOM 650 C CA . ARG A 1 84 ? 19.510 -9.993 -18.667 1.00 86.88 84 ARG A CA 1
ATOM 651 C C . ARG A 1 84 ? 20.077 -10.794 -19.829 1.00 86.88 84 ARG A C 1
ATOM 653 O O . ARG A 1 84 ? 21.109 -11.455 -19.585 1.00 86.88 84 ARG A O 1
#

Foldseek 3Di:
DVVLVVVVLVVVVVVVLVVLVPDPVRPASLVVLVVCCPDHPSHDPVSVVVSVCCVVPVPPPVDDPDDDCPCPNVVVVVVVVVVD

Sequence (84 aa):
VHNGIEYALMTAYAEGYEMLAAEELVKDPQAVYQAWTNGTVVRSWLQTLLAKALKEDPNLAGISGYTEDSGEGRWTVEEAIRLR

Mean predicted aligned error: 3.15 Å

Radius of gyration: 14.88 Å; Cα contacts (8 Å, |Δi|>4): 45; chains: 1; b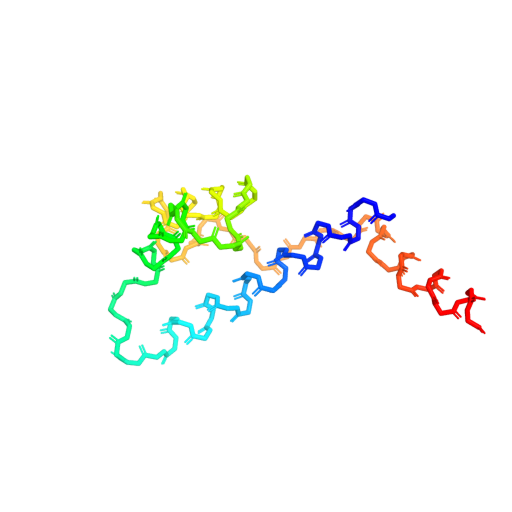ounding box: 36×22×36 Å

Secondary structure (DSSP, 8-state):
-HHHHHHHHHHHHHHHHHHHHH-TT-S-HHHHHHHHTTT-TT--HHHHHHHHHHHH-TT-TTS-S-----SHHHHHHHHHHHT-

pLDDT: mean 94.28, std 3.4, range [84.25, 98.0]